Protein AF-H3G7H6-F1 (afdb_monomer_lite)

pLDDT: mean 86.6, std 11.56, range [55.5, 97.31]

Structure (mmCIF, N/CA/C/O backbone):
data_AF-H3G7H6-F1
#
_entry.id   AF-H3G7H6-F1
#
loop_
_atom_site.group_PDB
_atom_site.id
_atom_site.type_symbol
_atom_site.label_atom_id
_atom_site.label_alt_id
_atom_site.label_comp_id
_atom_site.label_asym_id
_atom_site.label_entity_id
_atom_site.label_seq_id
_atom_site.pdbx_PDB_ins_code
_atom_site.Cartn_x
_atom_site.Cartn_y
_atom_site.Cartn_z
_atom_site.occupancy
_atom_site.B_iso_or_equiv
_atom_site.auth_seq_id
_atom_site.auth_comp_id
_atom_site.auth_asym_id
_atom_site.auth_atom_id
_atom_site.pdbx_PDB_model_num
ATOM 1 N N . ILE A 1 1 ? 7.498 -5.824 16.567 1.00 67.31 1 ILE A N 1
ATOM 2 C CA . ILE A 1 1 ? 6.326 -6.681 16.243 1.00 67.31 1 ILE A CA 1
ATOM 3 C C . ILE A 1 1 ? 5.444 -6.764 17.500 1.00 67.31 1 ILE A C 1
ATOM 5 O O . ILE A 1 1 ? 6.019 -6.739 18.582 1.00 67.31 1 ILE A O 1
ATOM 9 N N . ARG A 1 2 ? 4.101 -6.806 17.388 1.00 87.88 2 ARG A N 1
ATOM 10 C CA . ARG A 1 2 ? 3.105 -6.754 18.502 1.00 87.88 2 ARG A CA 1
ATOM 11 C C . ARG A 1 2 ? 2.901 -5.402 19.213 1.00 87.88 2 ARG A C 1
ATOM 13 O O . ARG A 1 2 ? 2.310 -5.350 20.284 1.00 87.88 2 ARG A O 1
ATOM 20 N N . LYS A 1 3 ? 3.371 -4.311 18.617 1.00 93.56 3 LYS A N 1
ATOM 21 C CA . LYS A 1 3 ? 2.932 -2.949 18.958 1.00 93.56 3 LYS A CA 1
ATOM 22 C C . LYS A 1 3 ? 1.953 -2.487 17.873 1.00 93.56 3 LYS A C 1
ATOM 24 O O . LYS A 1 3 ? 1.994 -3.083 16.791 1.00 93.56 3 LYS A O 1
ATOM 29 N N . PRO A 1 4 ? 1.115 -1.466 18.125 1.00 93.38 4 PRO A N 1
ATOM 30 C CA . PRO A 1 4 ? 0.362 -0.819 17.056 1.00 93.38 4 PRO A CA 1
ATOM 31 C C . PRO A 1 4 ? 1.292 -0.469 15.891 1.00 93.38 4 PRO A C 1
ATOM 33 O O . PRO A 1 4 ? 2.438 -0.061 16.115 1.00 93.38 4 PRO A O 1
ATOM 36 N N . ALA A 1 5 ? 0.823 -0.695 14.665 1.00 93.81 5 ALA A N 1
ATOM 37 C CA . ALA A 1 5 ? 1.555 -0.270 13.482 1.00 93.81 5 ALA A CA 1
ATOM 38 C C . ALA A 1 5 ? 1.729 1.265 13.514 1.00 93.81 5 ALA A C 1
ATOM 40 O O . ALA A 1 5 ? 0.840 1.952 14.023 1.00 93.81 5 ALA A O 1
ATOM 41 N N . PRO A 1 6 ? 2.866 1.807 13.040 1.00 95.69 6 PRO A N 1
ATOM 42 C CA . PRO A 1 6 ? 3.071 3.250 12.990 1.00 95.69 6 PRO A CA 1
ATOM 43 C C . PRO A 1 6 ? 1.986 3.927 12.152 1.00 95.69 6 PRO A C 1
ATOM 45 O O . PRO A 1 6 ? 1.701 3.480 11.042 1.00 95.69 6 PRO A O 1
ATOM 48 N N . GLU A 1 7 ? 1.406 5.004 12.679 1.00 96.31 7 GLU A N 1
ATOM 49 C CA . GLU A 1 7 ? 0.480 5.836 11.913 1.00 96.31 7 GLU A CA 1
ATOM 50 C C . GLU A 1 7 ? 1.221 6.483 10.739 1.00 96.31 7 GLU A C 1
ATOM 52 O O . GLU A 1 7 ? 2.354 6.953 10.883 1.00 96.31 7 GLU A O 1
ATOM 57 N N . PHE A 1 8 ? 0.570 6.511 9.582 1.00 96.25 8 PHE A N 1
ATOM 58 C CA . PHE A 1 8 ? 1.052 7.213 8.402 1.00 96.25 8 PHE A CA 1
ATOM 59 C C . PHE A 1 8 ? -0.120 7.841 7.657 1.00 96.25 8 PHE A C 1
ATOM 61 O O . PHE A 1 8 ? -1.238 7.322 7.691 1.00 96.25 8 PHE A O 1
ATOM 68 N N . THR A 1 9 ? 0.191 8.923 6.950 1.00 97.31 9 THR A N 1
ATOM 69 C CA . THR A 1 9 ? -0.667 9.550 5.950 1.00 97.31 9 THR A CA 1
ATOM 70 C C . THR A 1 9 ? 0.210 9.882 4.753 1.00 97.31 9 THR A C 1
ATOM 72 O O . THR A 1 9 ? 1.268 10.490 4.926 1.00 97.31 9 THR A O 1
ATOM 75 N N . ALA A 1 10 ? -0.194 9.454 3.563 1.00 96.19 10 ALA A N 1
ATOM 76 C CA . ALA A 1 10 ? 0.563 9.658 2.335 1.00 96.19 10 ALA A CA 1
ATOM 77 C C . ALA A 1 10 ? -0.374 9.804 1.134 1.00 96.19 10 ALA A C 1
ATOM 79 O O . ALA A 1 10 ? -1.503 9.314 1.157 1.00 96.19 10 ALA A O 1
ATOM 80 N N . ASP A 1 11 ? 0.112 10.448 0.077 1.00 97.12 11 ASP A N 1
ATOM 81 C CA . ASP A 1 11 ? -0.585 10.470 -1.204 1.00 97.12 11 ASP A CA 1
ATOM 82 C C . ASP A 1 11 ? -0.363 9.142 -1.934 1.00 97.12 11 ASP A C 1
ATOM 84 O O . ASP A 1 11 ? 0.757 8.633 -2.010 1.00 97.12 11 ASP A O 1
ATOM 88 N N . ALA A 1 12 ? -1.444 8.575 -2.459 1.00 95.38 12 ALA A N 1
ATOM 89 C CA . ALA A 1 12 ? -1.463 7.303 -3.163 1.00 95.38 12 ALA A CA 1
ATOM 90 C C . ALA A 1 12 ? -2.287 7.412 -4.448 1.00 95.38 12 ALA A C 1
ATOM 92 O O . ALA A 1 12 ? -3.173 8.260 -4.572 1.00 95.38 12 ALA A O 1
ATOM 93 N N . VAL A 1 13 ? -2.008 6.520 -5.397 1.00 93.81 13 VAL A N 1
ATOM 94 C CA . VAL A 1 13 ? -2.834 6.340 -6.593 1.00 93.81 13 VAL A CA 1
ATOM 95 C C . VAL A 1 13 ? -3.824 5.211 -6.322 1.00 93.81 13 VAL A C 1
ATOM 97 O O . VAL A 1 13 ? -3.415 4.085 -6.046 1.00 93.81 13 VAL A O 1
ATOM 100 N N . VAL A 1 14 ? -5.120 5.513 -6.393 1.00 92.50 14 VAL A N 1
ATOM 101 C CA . VAL A 1 14 ? -6.220 4.556 -6.193 1.00 92.50 14 VAL A CA 1
ATOM 102 C C . VAL A 1 14 ? -7.206 4.729 -7.341 1.00 92.50 14 VAL A C 1
ATOM 104 O O . VAL A 1 14 ? -7.712 5.829 -7.552 1.00 92.50 14 VAL A O 1
ATOM 107 N N . ASP A 1 15 ? -7.455 3.658 -8.095 1.00 90.75 15 ASP A N 1
ATOM 108 C CA . ASP A 1 15 ? -8.306 3.666 -9.298 1.00 90.75 15 ASP A CA 1
ATOM 109 C C . ASP A 1 15 ? -7.892 4.726 -10.341 1.00 90.75 15 ASP A C 1
ATOM 111 O O . ASP A 1 15 ? -8.719 5.288 -11.053 1.00 90.75 15 ASP A O 1
ATOM 115 N N . GLY A 1 16 ? -6.590 5.022 -10.422 1.00 92.94 16 GLY A N 1
ATOM 116 C CA . GLY A 1 16 ? -6.032 6.020 -11.342 1.00 92.94 16 GLY A CA 1
ATOM 117 C C . GLY A 1 16 ? -6.121 7.474 -10.861 1.00 92.94 16 GLY A C 1
ATOM 118 O O . GLY A 1 16 ? -5.652 8.367 -11.564 1.00 92.94 16 GLY A O 1
ATOM 119 N N . GLU A 1 17 ? -6.659 7.727 -9.667 1.00 95.56 17 GLU A N 1
ATOM 120 C CA . GLU A 1 17 ? -6.758 9.063 -9.073 1.00 95.56 17 GLU A CA 1
ATOM 121 C C . GLU A 1 17 ? -5.813 9.227 -7.878 1.00 95.56 17 GLU A C 1
ATOM 123 O O . GLU A 1 17 ? -5.572 8.287 -7.118 1.00 95.56 17 GLU A O 1
ATOM 128 N N . PHE A 1 18 ? -5.313 10.449 -7.673 1.00 95.81 18 PHE A N 1
ATOM 129 C CA . PHE A 1 18 ? -4.565 10.794 -6.466 1.00 95.81 18 PHE A CA 1
ATOM 130 C C . PHE A 1 18 ? -5.515 10.964 -5.283 1.00 95.81 18 PHE A C 1
ATOM 132 O O . PHE A 1 18 ? -6.441 11.776 -5.328 1.00 95.81 18 PHE A O 1
ATOM 139 N N . LYS A 1 19 ? -5.259 10.221 -4.208 1.00 96.19 19 LYS A N 1
ATOM 140 C CA . LYS A 1 19 ? -5.995 10.308 -2.946 1.00 96.19 19 LYS A CA 1
ATOM 141 C C . LYS A 1 19 ? -5.013 10.302 -1.785 1.00 96.19 19 LYS A C 1
ATOM 143 O O . LYS A 1 19 ? -4.011 9.593 -1.811 1.00 96.19 19 LYS A O 1
ATOM 148 N N . THR A 1 20 ? -5.323 11.057 -0.742 1.00 97.19 20 THR A N 1
ATOM 149 C CA . THR A 1 20 ? -4.602 10.956 0.526 1.00 97.19 20 THR A CA 1
ATOM 150 C C . THR A 1 20 ? -5.132 9.750 1.295 1.00 97.19 20 THR A C 1
ATOM 152 O O . THR A 1 20 ? -6.336 9.636 1.521 1.00 97.19 20 THR A O 1
ATOM 155 N N . VAL A 1 21 ? -4.235 8.849 1.687 1.00 95.88 21 VAL A N 1
ATOM 156 C CA . VAL A 1 21 ? -4.543 7.600 2.387 1.00 95.88 21 VAL A CA 1
ATOM 157 C C . VAL A 1 21 ? -3.862 7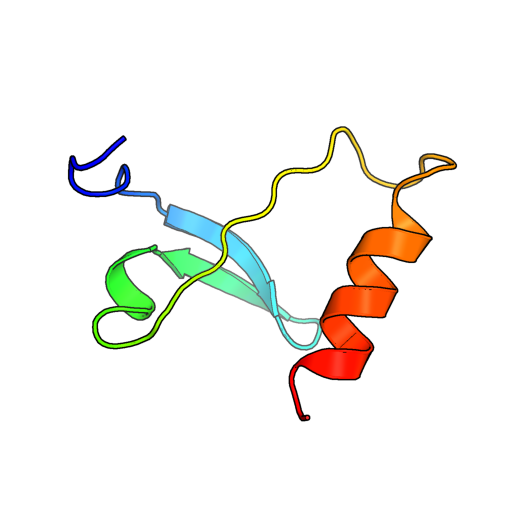.604 3.748 1.00 95.88 21 VAL A C 1
ATOM 159 O O . VAL A 1 21 ? -2.670 7.902 3.853 1.00 95.88 21 VAL A O 1
ATOM 162 N N . SER A 1 22 ? -4.602 7.234 4.791 1.00 96.94 22 SER A N 1
ATOM 163 C CA . SER A 1 22 ? -4.069 7.019 6.133 1.00 96.94 22 SER A CA 1
ATOM 164 C C . SER A 1 22 ? -4.242 5.573 6.587 1.00 96.94 22 SER A C 1
ATOM 166 O O . SER A 1 22 ? -5.189 4.883 6.204 1.00 96.94 22 SER A O 1
ATOM 168 N N . LEU A 1 23 ? -3.360 5.106 7.475 1.00 95.56 23 LEU A N 1
ATOM 169 C CA . LEU A 1 23 ? -3.542 3.797 8.115 1.00 95.56 23 LEU A CA 1
ATOM 170 C C . LEU A 1 23 ? -4.877 3.720 8.874 1.00 95.56 23 LEU A C 1
ATOM 172 O O . LEU A 1 23 ? -5.505 2.662 8.954 1.00 95.56 23 LEU A O 1
ATOM 176 N N . SER A 1 24 ? -5.323 4.852 9.420 1.00 95.44 24 SER A N 1
ATOM 177 C CA . SER A 1 24 ? -6.551 4.931 10.199 1.00 95.44 24 SER A CA 1
ATOM 178 C C . SER A 1 24 ? -7.825 4.665 9.384 1.00 95.44 24 SER A C 1
ATOM 180 O O . SER A 1 24 ? -8.792 4.159 9.959 1.00 95.44 24 SER A O 1
ATOM 182 N N . ASP A 1 25 ? -7.796 4.886 8.063 1.00 94.56 25 ASP A N 1
ATOM 183 C CA . ASP A 1 25 ? -8.921 4.624 7.148 1.00 94.56 25 ASP A CA 1
ATOM 184 C C . ASP A 1 25 ? -9.256 3.126 7.033 1.00 94.56 25 ASP A C 1
ATOM 186 O O . ASP A 1 25 ? -10.370 2.750 6.666 1.00 94.56 25 ASP A O 1
ATOM 190 N N . TYR A 1 26 ? -8.313 2.251 7.399 1.00 94.81 26 TYR A N 1
ATOM 191 C CA . TYR A 1 26 ? -8.457 0.794 7.320 1.00 94.81 26 TYR A CA 1
ATOM 192 C C . TYR A 1 26 ? -8.750 0.120 8.667 1.00 94.81 26 TYR A C 1
ATOM 194 O O . TYR A 1 26 ? -8.692 -1.108 8.781 1.00 94.81 26 TYR A O 1
ATOM 202 N N . LYS A 1 27 ? -9.080 0.888 9.714 1.00 94.12 27 LYS A N 1
ATOM 203 C CA . LYS A 1 27 ? -9.434 0.316 11.022 1.00 94.12 27 LYS A CA 1
ATOM 204 C C . LYS A 1 27 ? -10.595 -0.675 10.902 1.00 94.12 27 LYS A C 1
ATOM 206 O O . LYS A 1 27 ? -11.595 -0.421 10.241 1.00 94.12 27 LYS A O 1
ATOM 211 N N . GLY A 1 28 ? -10.460 -1.814 11.581 1.00 93.38 28 GLY A N 1
ATOM 212 C CA . GLY A 1 28 ? -11.444 -2.901 11.538 1.00 93.38 28 GLY A CA 1
ATOM 213 C C . GLY A 1 28 ? -11.276 -3.868 10.362 1.00 93.38 28 GLY A C 1
ATOM 214 O O . GLY A 1 28 ? -11.977 -4.874 10.321 1.00 93.38 28 GLY A O 1
ATOM 215 N N . LYS A 1 29 ? -10.330 -3.616 9.447 1.00 93.75 29 LYS A N 1
ATOM 216 C CA . LYS A 1 29 ? -9.934 -4.548 8.385 1.00 93.75 29 LYS A CA 1
ATOM 217 C C . LYS A 1 29 ? -8.541 -5.111 8.661 1.00 93.75 29 LYS A C 1
ATOM 219 O O . LYS A 1 29 ? -7.711 -4.467 9.303 1.00 93.75 29 LYS A O 1
ATOM 224 N N . TYR A 1 30 ? -8.280 -6.321 8.170 1.00 93.56 30 TYR A N 1
ATOM 225 C CA . TYR A 1 30 ? -6.911 -6.827 8.089 1.00 93.56 30 TYR A CA 1
ATOM 226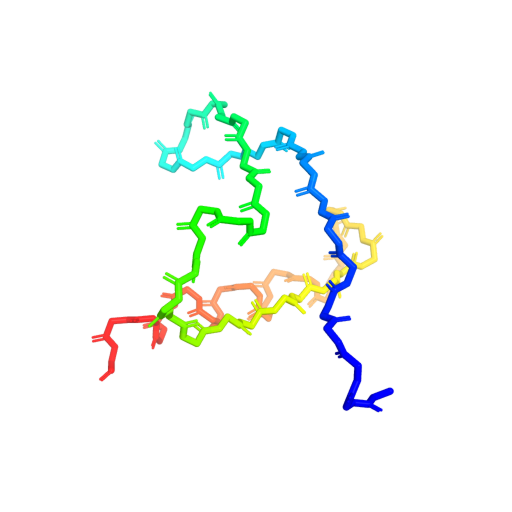 C C . TYR A 1 30 ? -6.171 -6.067 6.984 1.00 93.56 30 TYR A C 1
ATOM 228 O O . TYR A 1 30 ? -6.689 -5.936 5.879 1.00 93.56 30 TYR A O 1
ATOM 236 N N . VAL A 1 31 ? -4.976 -5.560 7.292 1.00 94.06 31 VAL A N 1
ATOM 237 C CA . VAL A 1 31 ? -4.155 -4.773 6.361 1.00 94.06 31 VAL A CA 1
ATOM 238 C C . VAL A 1 31 ? -2.819 -5.466 6.158 1.00 94.06 31 VAL A C 1
ATOM 240 O O . VAL A 1 31 ? -2.120 -5.778 7.125 1.00 94.06 31 VAL A O 1
ATOM 243 N N . VAL A 1 32 ? -2.448 -5.658 4.895 1.00 93.44 32 VAL A N 1
ATOM 244 C CA . VAL A 1 32 ? -1.101 -6.057 4.489 1.00 93.44 32 VAL A CA 1
ATOM 245 C C . VAL A 1 32 ? -0.411 -4.821 3.921 1.00 93.44 32 VAL A C 1
ATOM 247 O O . VAL A 1 32 ? -0.801 -4.323 2.871 1.00 93.44 32 VAL A O 1
ATOM 250 N N . LEU A 1 33 ? 0.593 -4.303 4.633 1.00 93.06 33 LEU A N 1
ATOM 251 C CA . LEU A 1 33 ? 1.419 -3.188 4.168 1.00 93.06 33 LEU A CA 1
ATOM 252 C C . LEU A 1 33 ? 2.707 -3.744 3.556 1.00 93.06 33 LEU A C 1
ATOM 254 O O . LEU A 1 33 ? 3.544 -4.302 4.267 1.00 93.06 33 LEU A O 1
ATOM 258 N N . PHE A 1 34 ? 2.841 -3.600 2.242 1.00 90.88 34 PHE A N 1
ATOM 259 C CA . PHE A 1 34 ? 3.958 -4.116 1.462 1.00 90.88 34 PHE A CA 1
ATOM 260 C C . PHE A 1 34 ? 4.851 -2.967 0.983 1.00 90.88 34 PHE A C 1
ATOM 262 O O . PHE A 1 34 ? 4.357 -1.970 0.463 1.00 90.88 34 PHE A O 1
ATOM 269 N N . PHE A 1 35 ? 6.164 -3.108 1.166 1.00 90.69 35 PHE A N 1
ATOM 270 C CA . PHE A 1 35 ? 7.161 -2.148 0.698 1.00 90.69 35 PHE A CA 1
ATOM 271 C C . PHE A 1 35 ? 8.002 -2.806 -0.385 1.00 90.69 35 PHE A C 1
ATOM 273 O O . PHE A 1 35 ? 8.523 -3.901 -0.175 1.00 90.69 35 PHE A O 1
ATOM 280 N N . TYR A 1 36 ? 8.190 -2.107 -1.497 1.00 87.44 36 TYR A N 1
ATOM 281 C CA . TYR A 1 36 ? 9.090 -2.522 -2.564 1.00 87.44 36 TYR A CA 1
ATOM 282 C C . TYR A 1 36 ? 10.142 -1.428 -2.820 1.00 87.44 36 TYR A C 1
ATOM 284 O O . TYR A 1 36 ? 9.928 -0.274 -2.443 1.00 87.44 36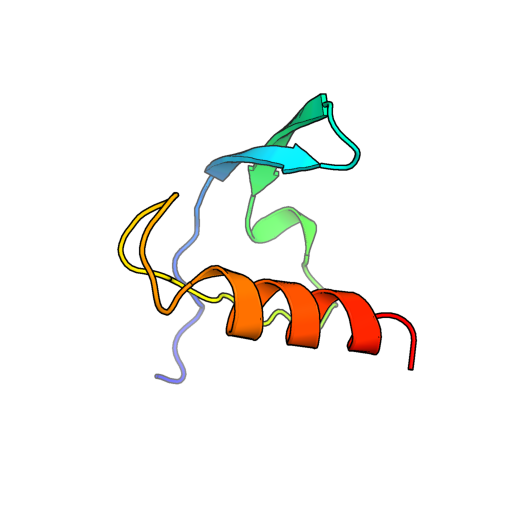 TYR A O 1
ATOM 292 N N . PRO A 1 37 ? 11.308 -1.763 -3.406 1.00 84.06 37 PRO A N 1
ATOM 293 C CA . PRO A 1 37 ? 12.459 -0.858 -3.402 1.00 84.06 37 PRO A CA 1
ATOM 294 C C . PRO A 1 37 ? 12.298 0.382 -4.286 1.00 84.06 37 PRO A C 1
ATOM 296 O O . PRO A 1 37 ? 12.712 1.468 -3.886 1.00 84.06 37 PRO A O 1
ATOM 299 N N . MET A 1 38 ? 11.774 0.211 -5.504 1.00 82.75 38 MET A N 1
ATOM 300 C CA . MET A 1 38 ? 11.640 1.283 -6.495 1.00 82.75 38 MET A CA 1
ATOM 301 C C . MET A 1 38 ? 10.767 0.846 -7.679 1.00 82.75 38 MET A C 1
ATOM 303 O O . MET A 1 38 ? 10.839 -0.309 -8.119 1.00 82.75 38 MET A O 1
ATOM 307 N N . ASP A 1 39 ? 10.002 1.792 -8.224 1.00 81.62 39 ASP A N 1
ATOM 308 C CA . ASP A 1 39 ? 9.253 1.644 -9.476 1.00 81.62 39 ASP A CA 1
ATOM 309 C C . ASP A 1 39 ? 10.184 1.321 -10.661 1.00 81.62 39 ASP A C 1
ATOM 311 O O . ASP A 1 39 ? 11.351 1.709 -10.685 1.00 81.62 39 ASP A O 1
ATOM 315 N N . PHE A 1 40 ? 9.653 0.627 -11.675 1.00 74.44 40 PHE A N 1
ATOM 316 C CA . PHE A 1 40 ? 10.343 0.326 -12.945 1.00 74.44 40 PH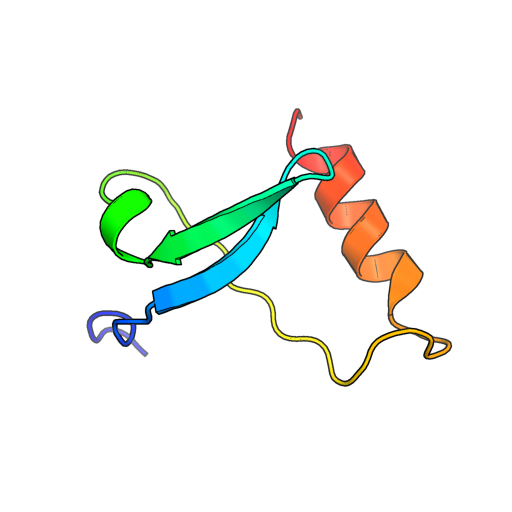E A CA 1
ATOM 317 C C . PHE A 1 40 ? 11.640 -0.498 -12.823 1.00 74.44 40 PHE A C 1
ATOM 319 O O . PHE A 1 40 ? 12.535 -0.407 -13.664 1.00 74.44 40 PHE A O 1
ATOM 326 N N . THR A 1 41 ? 11.724 -1.354 -11.802 1.00 75.00 41 THR A N 1
ATOM 327 C CA . THR A 1 41 ? 12.802 -2.343 -11.638 1.00 75.00 41 THR A CA 1
ATOM 328 C C . THR A 1 41 ? 12.352 -3.757 -12.033 1.00 75.00 41 THR A C 1
ATOM 330 O O . THR A 1 41 ? 11.162 -4.059 -12.083 1.00 75.00 41 THR A O 1
ATOM 333 N N . PHE A 1 42 ? 13.305 -4.649 -12.325 1.00 58.41 42 PHE A N 1
ATOM 334 C CA . PHE A 1 42 ? 13.044 -5.943 -12.983 1.00 58.41 42 PHE A CA 1
ATOM 335 C C . PHE A 1 42 ? 12.286 -6.992 -12.147 1.00 58.41 42 PHE A C 1
ATOM 337 O O . PHE A 1 42 ? 11.759 -7.940 -12.719 1.00 58.41 42 PHE A O 1
ATOM 344 N N . VAL A 1 43 ? 12.236 -6.854 -10.818 1.00 57.66 43 VAL A N 1
ATOM 345 C CA . VAL A 1 43 ? 11.627 -7.850 -9.904 1.00 57.66 43 VAL A CA 1
ATOM 346 C C . VAL A 1 43 ? 10.269 -7.378 -9.357 1.00 57.66 43 VAL A C 1
ATOM 348 O O . VAL A 1 43 ? 9.467 -8.182 -8.905 1.00 57.66 43 VAL A O 1
ATOM 351 N N . CYS A 1 44 ? 9.972 -6.081 -9.465 1.00 56.53 44 CYS A N 1
ATOM 352 C CA . CYS A 1 44 ? 8.803 -5.447 -8.858 1.00 56.53 44 CYS A CA 1
ATOM 353 C C . CYS A 1 44 ? 7.429 -5.773 -9.501 1.00 56.53 44 CYS A C 1
ATOM 355 O O . CYS A 1 44 ? 6.458 -5.920 -8.755 1.00 56.53 44 CYS A O 1
ATOM 357 N N . PRO A 1 45 ? 7.268 -5.923 -10.837 1.00 63.69 45 PRO A N 1
ATOM 358 C CA . PRO A 1 45 ? 5.920 -6.021 -11.401 1.00 63.69 45 PRO A CA 1
ATOM 359 C C . PRO A 1 45 ? 5.240 -7.358 -11.087 1.00 63.69 45 PRO A C 1
ATOM 361 O O . PRO A 1 45 ? 4.018 -7.416 -11.005 1.00 63.69 45 PRO A O 1
ATOM 364 N N . THR A 1 46 ? 6.000 -8.436 -10.876 1.00 72.44 46 THR A N 1
ATOM 365 C CA . THR A 1 46 ? 5.418 -9.765 -10.645 1.00 72.44 46 THR A CA 1
ATOM 366 C C . THR A 1 46 ? 4.750 -9.878 -9.278 1.00 72.44 46 THR A C 1
ATOM 368 O O . THR A 1 46 ? 3.683 -10.478 -9.177 1.00 72.44 46 THR A O 1
ATOM 371 N N . GLU A 1 47 ? 5.342 -9.295 -8.234 1.00 74.75 47 GLU A N 1
ATOM 372 C CA . GLU A 1 47 ? 4.794 -9.344 -6.873 1.00 74.75 47 GLU A CA 1
ATOM 373 C C . GLU A 1 47 ? 3.520 -8.501 -6.755 1.00 74.75 47 GLU A C 1
ATOM 375 O O . GLU A 1 47 ? 2.513 -8.975 -6.232 1.00 74.75 47 GLU A O 1
ATOM 380 N N . ILE A 1 48 ? 3.536 -7.281 -7.301 1.00 78.50 48 ILE A N 1
ATOM 381 C CA . ILE A 1 48 ? 2.389 -6.365 -7.255 1.00 78.50 48 ILE A CA 1
ATOM 382 C C . ILE A 1 48 ? 1.202 -6.934 -8.046 1.00 78.50 48 ILE A C 1
ATOM 384 O O . ILE A 1 48 ? 0.084 -6.954 -7.528 1.00 78.50 48 ILE A O 1
ATOM 388 N N . CYS A 1 49 ? 1.428 -7.456 -9.259 1.00 80.38 49 CYS A N 1
ATOM 389 C CA . CYS A 1 49 ? 0.363 -8.085 -10.048 1.00 80.38 49 CYS A CA 1
ATOM 390 C C . CYS A 1 49 ? -0.226 -9.311 -9.338 1.00 80.38 49 CYS A C 1
ATOM 392 O O . CYS A 1 49 ? -1.442 -9.434 -9.253 1.00 80.38 49 CYS A O 1
ATOM 394 N N . ALA A 1 50 ? 0.611 -10.171 -8.746 1.00 83.25 50 ALA A N 1
ATOM 395 C CA . ALA A 1 50 ? 0.128 -11.364 -8.051 1.00 83.25 50 ALA A CA 1
ATOM 396 C C . ALA A 1 50 ? -0.760 -11.049 -6.832 1.00 83.25 50 ALA A C 1
ATOM 398 O O . ALA A 1 50 ? -1.677 -11.816 -6.536 1.00 83.25 50 ALA A O 1
ATOM 399 N N . PHE A 1 51 ? -0.496 -9.949 -6.114 1.00 84.88 51 PHE A N 1
ATOM 400 C CA . PHE A 1 51 ? -1.398 -9.473 -5.060 1.00 84.88 51 PHE A CA 1
ATOM 401 C C . PHE A 1 51 ? -2.694 -8.902 -5.636 1.00 84.88 51 PHE A C 1
ATOM 403 O O . PHE A 1 51 ? -3.760 -9.192 -5.099 1.00 84.88 51 PHE A O 1
ATOM 410 N N . SER A 1 52 ? -2.610 -8.126 -6.721 1.00 83.19 52 SER A N 1
ATOM 411 C CA . SER A 1 52 ? -3.781 -7.545 -7.386 1.00 83.19 52 SER A CA 1
ATOM 412 C C . SER A 1 52 ? -4.756 -8.613 -7.885 1.00 83.19 52 SER A C 1
ATOM 414 O O . SER A 1 52 ? -5.953 -8.487 -7.657 1.00 83.19 52 SER A O 1
ATOM 416 N N . ASP A 1 53 ? -4.251 -9.675 -8.513 1.00 86.69 53 ASP A N 1
ATOM 417 C CA . ASP A 1 53 ? -5.077 -10.745 -9.087 1.00 86.69 53 ASP A CA 1
ATOM 418 C C . ASP A 1 53 ? -5.829 -11.561 -8.021 1.00 86.69 53 ASP A C 1
ATOM 420 O O . ASP A 1 53 ? -6.870 -12.137 -8.310 1.00 86.69 53 ASP A O 1
ATOM 424 N N . ARG A 1 54 ? -5.309 -11.620 -6.787 1.00 85.62 54 ARG A N 1
ATOM 425 C CA . ARG A 1 54 ? -5.849 -12.441 -5.685 1.00 85.62 54 ARG A CA 1
ATOM 426 C C . ARG A 1 54 ? -6.630 -11.655 -4.637 1.00 85.62 54 ARG A C 1
ATOM 428 O O . ARG A 1 54 ? -7.030 -12.226 -3.631 1.00 85.62 54 ARG A O 1
ATOM 435 N N . VAL A 1 55 ? -6.796 -10.346 -4.809 1.00 82.06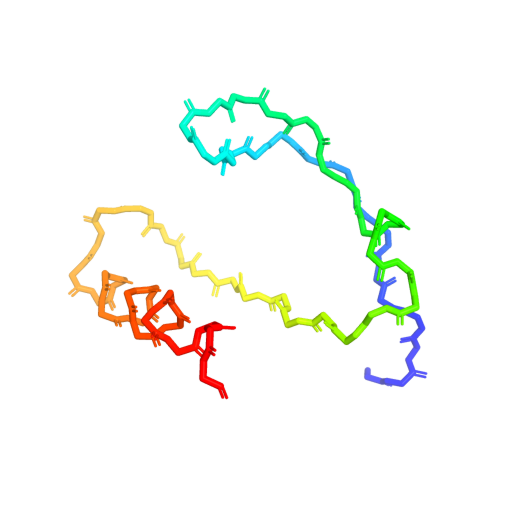 55 VAL A N 1
ATOM 436 C CA . VAL A 1 55 ? -7.526 -9.514 -3.838 1.00 82.06 55 VAL A CA 1
ATOM 437 C C . VAL A 1 55 ? -9.027 -9.830 -3.816 1.00 82.06 55 VAL A C 1
ATOM 439 O O . VAL A 1 55 ? -9.671 -9.596 -2.794 1.00 82.06 55 VAL A O 1
ATOM 442 N N . GLU A 1 56 ? -9.572 -10.354 -4.917 1.00 72.50 56 GLU A N 1
ATOM 443 C CA . GLU A 1 56 ? -10.992 -10.712 -5.053 1.00 72.50 56 GLU A CA 1
ATOM 444 C C . GLU A 1 56 ? -11.305 -12.191 -4.745 1.00 72.50 56 GLU A C 1
ATOM 446 O O . GLU A 1 56 ? -12.483 -12.522 -4.593 1.00 72.50 56 GLU A O 1
ATOM 451 N N . ASP A 1 57 ? -10.283 -13.053 -4.641 1.00 55.50 57 ASP A N 1
ATOM 452 C CA . ASP A 1 57 ? -10.408 -14.478 -4.271 1.00 55.50 57 ASP A CA 1
ATOM 453 C C . ASP A 1 57 ? -10.670 -14.663 -2.761 1.00 55.50 57 ASP A C 1
ATOM 455 O O . ASP A 1 57 ? -11.528 -15.508 -2.401 1.00 55.50 57 ASP A O 1
#

Foldseek 3Di:
DPDPDDWDWDWDQDPNDTDIDIPVVQPPHDDDDDDDDDPPDDPPPVVVVVCVVPVVD

Sequence (57 aa):
IRKPAPEFTADAVVDGEFKTVSLSDYKGKYVVLFFYPMDFTFVCPTEICAFSDRVED

InterPro domains:
  IPR000866 Alkyl hydroperoxide reductase subunit C/ Thiol specific antioxidant [PF00578] (1-56)
  I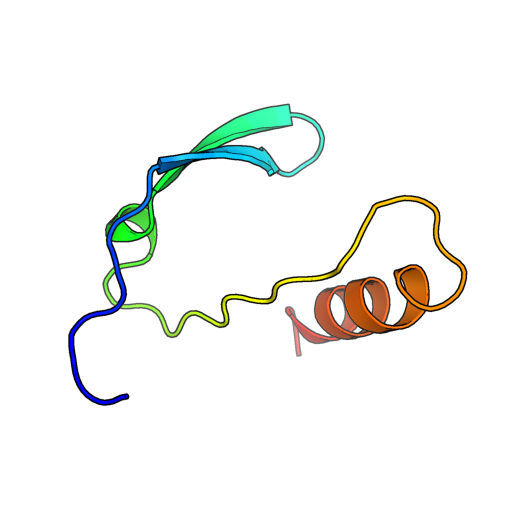PR013766 Thioredoxin domain [PS51352] (1-57)
  IPR036249 Thioredoxin-like superfamily [SSF52833] (2-57)
  IPR050217 Thiol-specific antioxidant peroxiredoxin [PTHR10681] (1-57)

Radius of gyration: 13.28 Å; chains: 1; bounding box: 24×25×32 Å

Organism: Phytophthora ramorum (NCBI:txid164328)

Secondary structure (DSSP, 8-state):
--SPPPP-EEEEEETTEEEEEEGGGGTTS-------S-TT-TTHHHHHHHHHHTS--